Protein AF-A0A0D7A1M8-F1 (afdb_monomer)

Nearest PDB structures (foldseek):
  3kik-assembly3_C  TM=8.570E-01  e=3.040E-03  Saccharomyces cerevisiae
  4wa6-assembly2_F  TM=8.493E-01  e=4.389E-03  Saccharomyces cerevisiae S288C
  4mbe-assembly2_F  TM=8.771E-01  e=1.404E-02  Saccharomyces cerevisiae S288C
  4dhx-assembly2_F  TM=7.828E-01  e=2.927E-02  Homo sapiens

Structure (mmCIF, N/CA/C/O backbone):
data_AF-A0A0D7A1M8-F1
#
_entry.id   AF-A0A0D7A1M8-F1
#
loop_
_atom_site.group_PDB
_atom_site.id
_atom_site.type_symbol
_atom_site.label_atom_id
_atom_site.label_alt_id
_atom_site.label_comp_id
_atom_site.label_asym_id
_atom_site.label_entity_id
_atom_site.label_seq_id
_atom_site.pdbx_PDB_ins_code
_atom_site.Cartn_x
_atom_site.Cartn_y
_atom_site.Cartn_z
_atom_site.occupancy
_atom_site.B_iso_or_equiv
_atom_site.auth_seq_id
_atom_site.auth_comp_id
_atom_site.auth_asym_id
_atom_site.auth_atom_id
_atom_site.pdbx_PDB_model_num
ATOM 1 N N . MET A 1 1 ? -38.764 -12.116 15.809 1.00 38.06 1 MET A N 1
ATOM 2 C CA . MET A 1 1 ? -37.520 -11.320 15.813 1.00 38.06 1 MET A CA 1
ATOM 3 C C . MET A 1 1 ? -37.120 -11.116 14.363 1.00 38.06 1 MET A C 1
ATOM 5 O O . MET A 1 1 ? -36.785 -12.092 13.708 1.00 38.06 1 MET A O 1
ATOM 9 N N . ALA A 1 2 ? -37.302 -9.912 13.819 1.00 43.47 2 ALA A N 1
ATOM 10 C CA . ALA A 1 2 ? -36.966 -9.619 12.428 1.00 43.47 2 ALA A CA 1
ATOM 11 C C . ALA A 1 2 ? -35.475 -9.270 12.344 1.00 43.47 2 ALA A C 1
ATOM 13 O O . ALA A 1 2 ? -35.052 -8.255 12.891 1.00 43.47 2 ALA A O 1
ATOM 14 N N . HIS A 1 3 ? -34.68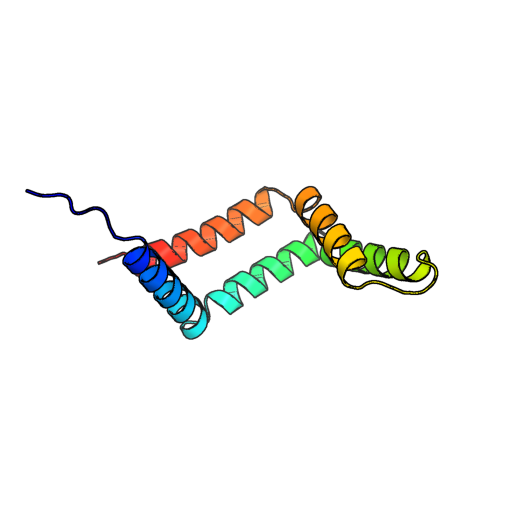5 -10.118 11.685 1.00 52.78 3 HIS A N 1
ATOM 15 C CA . HIS A 1 3 ? -33.364 -9.727 11.205 1.00 52.78 3 HIS A CA 1
ATOM 16 C C . HIS A 1 3 ? -33.582 -8.756 10.045 1.00 52.78 3 HIS A C 1
ATOM 18 O O . HIS A 1 3 ? -33.878 -9.170 8.927 1.00 52.78 3 HIS A O 1
ATOM 24 N N . MET A 1 4 ? -33.521 -7.460 10.336 1.00 53.59 4 MET A N 1
ATOM 25 C CA . MET A 1 4 ? -33.504 -6.431 9.307 1.00 53.59 4 MET A CA 1
ATOM 26 C C . MET A 1 4 ? -32.107 -6.449 8.689 1.00 53.59 4 MET A C 1
ATOM 28 O O . MET A 1 4 ? -31.127 -6.128 9.359 1.00 53.59 4 MET A O 1
ATOM 32 N N . SER A 1 5 ? -31.998 -6.923 7.449 1.00 63.91 5 SER A N 1
ATOM 33 C CA . SER A 1 5 ? -30.758 -6.810 6.686 1.00 63.91 5 SER A CA 1
ATOM 34 C C . SER A 1 5 ? -30.406 -5.325 6.543 1.00 63.91 5 SER A C 1
ATOM 36 O O . SER A 1 5 ? -31.313 -4.534 6.270 1.00 63.91 5 SER A O 1
ATOM 38 N N . PRO A 1 6 ? -29.137 -4.928 6.738 1.00 67.00 6 PRO A N 1
ATOM 39 C CA . PRO A 1 6 ? -28.735 -3.537 6.561 1.00 67.00 6 PRO A CA 1
ATOM 40 C C . PRO A 1 6 ? -29.052 -3.088 5.132 1.00 67.00 6 PRO A C 1
ATOM 42 O O . PRO A 1 6 ? -28.839 -3.844 4.177 1.00 67.00 6 PRO A O 1
ATOM 45 N N . SER A 1 7 ? -29.587 -1.876 4.981 1.00 73.50 7 SER A N 1
ATOM 46 C CA . SER A 1 7 ? -29.805 -1.300 3.656 1.00 73.50 7 SER A CA 1
ATOM 47 C C . SER A 1 7 ? -28.456 -0.948 3.015 1.00 73.50 7 SER A C 1
ATOM 49 O O . SER A 1 7 ? -27.460 -0.749 3.714 1.00 73.50 7 SER A O 1
ATOM 51 N N . SER A 1 8 ? -28.386 -0.855 1.683 1.00 74.75 8 SER A N 1
ATOM 52 C CA . SER A 1 8 ? -27.142 -0.471 0.989 1.00 74.75 8 SER A CA 1
ATOM 53 C C . SER A 1 8 ? -26.600 0.881 1.470 1.00 74.75 8 SER A C 1
ATOM 55 O O . SER A 1 8 ? -25.391 1.057 1.591 1.00 74.75 8 SER A O 1
ATOM 57 N N . THR A 1 9 ? -27.495 1.804 1.826 1.00 79.06 9 THR A N 1
ATOM 58 C CA . THR A 1 9 ? -27.164 3.120 2.383 1.00 79.06 9 THR A CA 1
ATOM 59 C C . THR A 1 9 ? -26.509 3.028 3.764 1.00 79.06 9 THR A C 1
ATOM 61 O O . THR A 1 9 ? -25.581 3.788 4.053 1.00 79.06 9 THR A O 1
ATOM 64 N N . ASP A 1 10 ? -26.928 2.077 4.603 1.00 84.25 10 ASP A N 1
ATOM 65 C CA . ASP A 1 10 ? -26.326 1.869 5.927 1.00 84.25 10 ASP A CA 1
ATOM 66 C C . ASP A 1 10 ? -24.888 1.344 5.800 1.00 84.25 10 ASP A C 1
ATOM 68 O O . ASP A 1 10 ? -23.992 1.778 6.525 1.00 84.25 10 ASP A O 1
ATOM 72 N N . VAL A 1 11 ? -24.643 0.456 4.829 1.00 86.38 11 VAL A N 1
ATOM 73 C CA . VAL A 1 11 ? -23.307 -0.096 4.550 1.00 86.38 11 VAL A CA 1
ATOM 74 C C . VAL A 1 11 ? -22.361 0.976 4.001 1.00 86.38 11 VAL A C 1
ATOM 76 O O . VAL A 1 11 ? -21.214 1.062 4.439 1.00 86.38 11 VAL A O 1
ATOM 79 N N . GLU A 1 12 ? -22.828 1.820 3.078 1.00 89.31 12 GLU A N 1
ATOM 80 C CA . GLU A 1 12 ? -22.037 2.937 2.540 1.00 89.31 12 GLU A CA 1
ATOM 81 C C . GLU A 1 12 ? -21.678 3.963 3.622 1.00 89.31 12 GLU A C 1
ATOM 83 O O . GLU A 1 12 ? -20.536 4.424 3.690 1.00 89.31 12 GLU A O 1
ATOM 88 N N . THR A 1 13 ? -22.626 4.284 4.505 1.00 90.75 13 THR A N 1
ATOM 89 C CA . THR A 1 13 ? -22.392 5.212 5.621 1.00 90.75 13 THR A CA 1
ATOM 90 C C . THR A 1 13 ? -21.345 4.653 6.582 1.00 90.75 13 THR A C 1
ATOM 92 O O . THR A 1 13 ? -20.372 5.339 6.899 1.00 90.75 13 THR A O 1
ATOM 95 N N . LEU A 1 14 ? -21.482 3.380 6.971 1.00 89.19 14 LEU A N 1
ATOM 96 C CA . LEU A 1 14 ? -20.513 2.694 7.825 1.00 89.19 14 LEU A CA 1
ATOM 97 C C . LEU A 1 14 ? -19.116 2.659 7.190 1.00 89.19 14 LEU A C 1
ATOM 99 O O . LEU A 1 14 ? -18.119 2.914 7.864 1.00 89.19 14 LEU A O 1
ATOM 103 N N . TYR A 1 15 ? -19.030 2.386 5.887 1.00 90.31 15 TYR A N 1
ATOM 104 C CA . TYR A 1 15 ? -17.768 2.399 5.150 1.00 90.31 15 TYR A CA 1
ATOM 105 C C . TYR A 1 15 ? -17.076 3.767 5.218 1.00 90.31 15 TYR A C 1
ATOM 107 O O . TYR A 1 15 ? -15.884 3.846 5.522 1.00 90.31 15 TYR A O 1
ATOM 115 N N . VAL A 1 16 ? -17.821 4.853 4.988 1.00 93.81 16 VAL A N 1
ATOM 116 C CA . VAL A 1 16 ? -17.284 6.220 5.062 1.00 93.81 16 VAL A CA 1
ATOM 117 C C . VAL A 1 16 ? -16.821 6.561 6.478 1.00 93.81 16 VAL A C 1
ATOM 119 O O . VAL A 1 16 ? -15.764 7.171 6.643 1.00 93.81 16 VAL A O 1
ATOM 122 N N . GLU A 1 17 ? -17.572 6.170 7.506 1.00 92.94 17 GLU A N 1
ATOM 123 C CA . GLU A 1 17 ? -17.182 6.396 8.901 1.00 92.94 17 GLU A CA 1
ATOM 124 C C . GLU A 1 17 ? -15.906 5.640 9.280 1.00 92.94 17 GLU A C 1
ATOM 126 O O . GLU A 1 17 ? -15.002 6.224 9.879 1.00 92.94 17 GLU A O 1
ATOM 131 N N .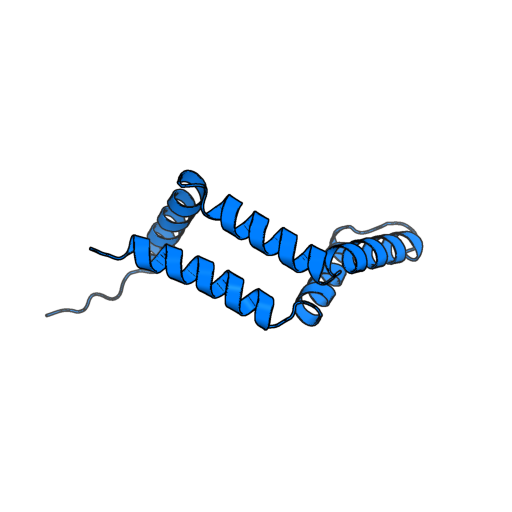 LEU A 1 18 ? -15.795 4.368 8.896 1.00 92.50 18 LEU A N 1
ATOM 132 C CA . LEU A 1 18 ? -14.603 3.558 9.152 1.00 92.50 18 LEU A CA 1
ATOM 133 C C . LEU A 1 18 ? -13.374 4.120 8.435 1.00 92.50 18 LEU A C 1
ATOM 135 O O . LEU A 1 18 ? -12.304 4.206 9.036 1.00 92.50 18 LEU A O 1
ATOM 139 N N . LEU A 1 19 ? -13.527 4.557 7.181 1.00 93.44 19 LEU A N 1
ATOM 140 C CA . LEU A 1 19 ? -12.458 5.232 6.445 1.00 93.44 19 LEU A CA 1
ATOM 141 C C . LEU A 1 19 ? -12.009 6.519 7.137 1.00 93.44 19 LEU A C 1
ATOM 143 O O . LEU A 1 19 ? -10.808 6.752 7.266 1.00 93.44 19 LEU A O 1
ATOM 147 N N . LYS A 1 20 ? -12.953 7.348 7.600 1.00 95.06 20 LYS A N 1
ATOM 148 C CA . LYS A 1 20 ? -12.624 8.569 8.347 1.00 95.06 20 LYS A CA 1
ATOM 149 C C . LYS A 1 20 ? -11.825 8.242 9.600 1.00 95.06 20 LYS A C 1
ATOM 151 O O . LYS A 1 20 ? -10.750 8.802 9.777 1.00 95.06 20 LYS A O 1
ATOM 156 N N . ARG A 1 21 ? -12.277 7.278 10.407 1.00 94.69 21 ARG A N 1
ATOM 157 C CA . ARG A 1 21 ? -11.557 6.848 11.618 1.00 94.69 21 ARG A CA 1
ATOM 158 C C . ARG A 1 21 ? -10.164 6.310 11.296 1.00 94.69 21 ARG A C 1
ATOM 160 O O . ARG A 1 21 ? -9.212 6.635 12.000 1.00 94.69 21 ARG A O 1
ATOM 167 N N . LEU A 1 22 ? -10.014 5.531 10.223 1.00 94.81 22 LEU A N 1
ATOM 168 C CA . LEU A 1 22 ? -8.717 5.007 9.781 1.00 94.81 22 LEU A CA 1
ATOM 169 C C . LEU A 1 22 ? -7.726 6.137 9.452 1.00 94.81 22 LEU A C 1
ATOM 171 O O . LEU A 1 22 ? -6.540 6.034 9.764 1.00 94.81 22 LEU A O 1
ATOM 175 N N . ILE A 1 23 ? -8.213 7.219 8.844 1.00 96.19 23 ILE A N 1
ATOM 176 C CA . ILE A 1 23 ? -7.409 8.403 8.519 1.00 96.19 23 ILE A CA 1
ATOM 177 C C . ILE A 1 23 ? -7.121 9.226 9.782 1.00 96.19 23 ILE A C 1
ATOM 179 O O . ILE A 1 23 ? -5.967 9.534 10.060 1.00 96.19 23 ILE A O 1
ATOM 183 N N . GLU A 1 24 ? -8.146 9.553 10.569 1.00 95.75 24 GLU A N 1
ATOM 184 C CA . GLU A 1 24 ? -8.048 10.430 11.747 1.00 95.75 24 GLU A CA 1
ATOM 185 C C . GLU A 1 24 ? -7.166 9.847 12.858 1.00 95.75 24 GLU A C 1
ATOM 187 O O . GLU A 1 24 ? -6.472 10.585 13.555 1.00 95.75 24 GLU A O 1
ATOM 192 N N . THR A 1 25 ? -7.144 8.522 13.006 1.00 95.31 25 THR A N 1
ATOM 193 C CA . THR A 1 25 ? -6.270 7.826 13.967 1.00 95.31 25 THR A CA 1
ATOM 194 C C . THR A 1 25 ? -4.819 7.702 13.488 1.00 95.31 25 THR A C 1
ATOM 196 O O . THR A 1 25 ? -3.949 7.285 14.255 1.00 95.31 25 THR A O 1
ATOM 199 N N . GLY A 1 26 ? -4.535 8.048 12.227 1.00 95.50 26 GLY A N 1
ATOM 200 C CA . GLY A 1 26 ? -3.228 7.868 11.594 1.00 95.50 26 GLY A CA 1
ATOM 201 C C . GLY A 1 26 ? -2.898 6.412 11.243 1.00 95.50 26 GLY A C 1
ATOM 202 O O . GLY A 1 26 ? -1.790 6.122 10.786 1.00 95.50 26 GLY A O 1
ATOM 203 N N . GLU A 1 27 ? -3.834 5.478 11.430 1.00 96.19 27 GLU A N 1
ATOM 204 C CA . GLU A 1 27 ? -3.646 4.069 11.069 1.00 96.19 27 GLU A CA 1
ATOM 205 C C . GLU A 1 27 ? -3.492 3.891 9.555 1.00 96.19 27 GLU A C 1
ATOM 207 O O . GLU A 1 27 ? -2.671 3.086 9.112 1.00 96.19 27 GLU A O 1
ATOM 212 N N . TRP A 1 28 ? -4.175 4.712 8.750 1.00 96.31 28 TRP A N 1
ATOM 213 C CA . TRP A 1 28 ? -3.955 4.768 7.304 1.00 96.31 28 TRP A CA 1
ATOM 214 C C . TRP A 1 28 ? -2.491 5.049 6.958 1.00 96.31 28 TRP A C 1
ATOM 216 O O . TRP A 1 28 ? -1.892 4.326 6.159 1.00 96.31 28 TRP A O 1
ATOM 226 N N . ASP A 1 29 ? -1.890 6.062 7.584 1.00 97.19 29 ASP A N 1
ATOM 227 C CA . ASP A 1 29 ? -0.503 6.438 7.312 1.00 97.19 29 ASP A CA 1
ATOM 228 C C . ASP A 1 29 ? 0.469 5.336 7.739 1.00 97.19 29 ASP A C 1
ATOM 230 O O . ASP A 1 29 ? 1.428 5.046 7.021 1.00 97.19 29 ASP A O 1
ATOM 234 N N . ARG A 1 30 ? 0.195 4.652 8.858 1.00 97.25 30 ARG A N 1
ATOM 235 C CA . ARG A 1 30 ? 0.988 3.501 9.325 1.00 97.25 30 ARG A CA 1
ATOM 236 C C . ARG A 1 30 ? 0.915 2.324 8.356 1.00 97.25 30 ARG A C 1
ATOM 238 O O . ARG A 1 30 ? 1.952 1.755 8.008 1.00 97.25 30 ARG A O 1
ATOM 245 N N . ILE A 1 31 ? -0.287 1.968 7.898 1.00 96.88 31 ILE A N 1
ATOM 246 C CA . ILE A 1 31 ? -0.501 0.888 6.925 1.00 96.88 31 ILE A CA 1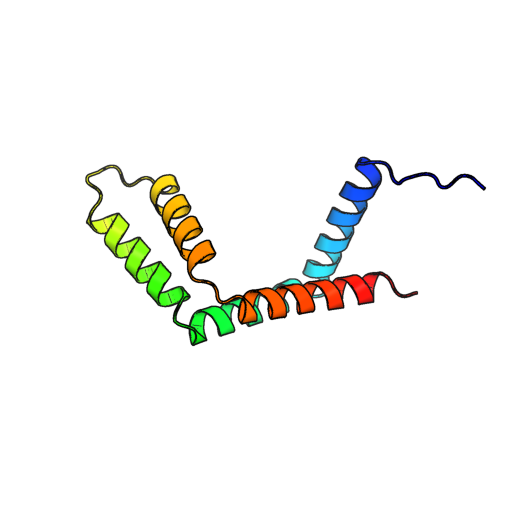
ATOM 247 C C . ILE A 1 31 ? 0.177 1.239 5.598 1.00 96.88 31 ILE A C 1
ATOM 249 O O . ILE A 1 31 ? 0.922 0.425 5.048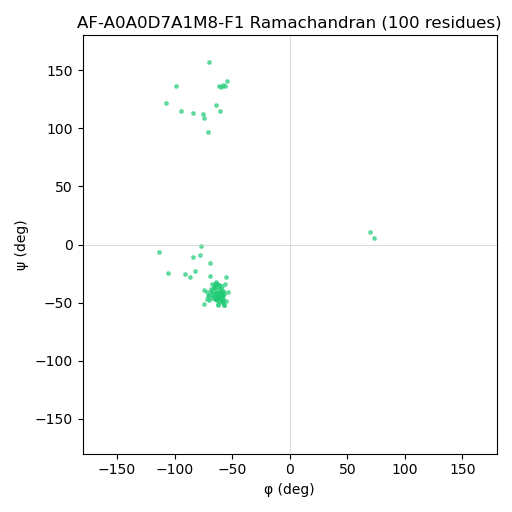 1.00 96.88 31 ILE A O 1
ATOM 253 N N . ARG A 1 32 ? -0.007 2.471 5.113 1.00 96.56 32 ARG A N 1
ATOM 254 C CA . ARG A 1 32 ? 0.612 2.965 3.880 1.00 96.56 32 ARG A CA 1
ATOM 255 C C . ARG A 1 32 ? 2.137 2.977 3.971 1.00 96.56 32 ARG A C 1
ATOM 257 O O . ARG A 1 32 ? 2.799 2.564 3.017 1.00 96.56 32 ARG A O 1
ATOM 264 N N . ALA A 1 33 ? 2.705 3.412 5.094 1.00 97.69 33 ALA A N 1
ATOM 265 C CA . ALA A 1 33 ? 4.147 3.390 5.319 1.00 97.69 33 ALA A CA 1
ATOM 266 C C . ALA A 1 33 ? 4.685 1.954 5.310 1.00 97.69 33 ALA A C 1
ATOM 268 O O . ALA A 1 33 ? 5.658 1.671 4.613 1.00 97.69 33 ALA A O 1
ATOM 269 N N . ARG A 1 34 ? 4.013 1.025 6.004 1.00 97.44 34 ARG A N 1
ATOM 270 C CA . ARG A 1 34 ? 4.385 -0.397 6.012 1.00 97.44 34 ARG A CA 1
ATOM 271 C C . ARG A 1 34 ? 4.334 -1.014 4.615 1.00 97.44 34 ARG A C 1
ATOM 273 O O . ARG A 1 34 ? 5.279 -1.697 4.230 1.00 97.44 34 ARG A O 1
ATOM 280 N N . LEU A 1 35 ? 3.270 -0.756 3.853 1.00 96.94 35 LEU A N 1
ATOM 281 C CA . LEU A 1 35 ? 3.162 -1.203 2.463 1.00 96.94 35 LEU A CA 1
ATOM 282 C C . LEU A 1 35 ? 4.314 -0.636 1.625 1.00 96.94 35 LEU A C 1
ATOM 284 O O . LEU A 1 35 ? 4.981 -1.384 0.920 1.00 96.94 35 LEU A O 1
ATOM 288 N N . THR A 1 36 ? 4.588 0.665 1.745 1.00 96.38 36 THR A N 1
ATOM 289 C CA . THR A 1 36 ? 5.664 1.335 0.997 1.00 96.38 36 THR A CA 1
ATOM 290 C C . THR A 1 36 ? 7.025 0.711 1.293 1.00 96.38 36 THR A C 1
ATOM 292 O O . THR A 1 36 ? 7.757 0.398 0.358 1.00 96.38 36 THR A O 1
ATOM 295 N N . ILE A 1 37 ? 7.346 0.478 2.570 1.00 97.69 37 ILE A N 1
ATOM 296 C CA . ILE A 1 37 ? 8.596 -0.170 2.991 1.00 97.69 37 ILE A CA 1
ATOM 297 C C . ILE A 1 37 ? 8.719 -1.550 2.347 1.00 97.69 37 ILE A C 1
ATOM 299 O O . ILE A 1 37 ? 9.721 -1.830 1.701 1.00 97.69 37 ILE A O 1
ATOM 303 N N . LYS A 1 38 ? 7.675 -2.379 2.429 1.00 96.62 38 LYS A N 1
ATOM 304 C CA . LYS A 1 38 ? 7.704 -3.743 1.883 1.00 96.62 38 LYS A CA 1
ATOM 305 C C . LYS A 1 38 ? 7.827 -3.784 0.369 1.00 96.62 38 LYS A C 1
ATOM 307 O O . LYS A 1 38 ? 8.593 -4.581 -0.162 1.00 96.62 38 LYS A O 1
ATOM 312 N N . LEU A 1 39 ? 7.087 -2.929 -0.336 1.00 95.94 39 LEU A N 1
ATOM 313 C CA . LEU A 1 39 ? 7.200 -2.827 -1.791 1.00 95.94 39 LEU A CA 1
ATOM 314 C C . LEU A 1 39 ? 8.590 -2.333 -2.208 1.00 95.94 39 LEU A C 1
ATOM 316 O O . LEU A 1 39 ? 9.097 -2.749 -3.248 1.00 95.94 39 LEU A O 1
ATOM 320 N N . ASN A 1 40 ? 9.210 -1.466 -1.406 1.00 96.31 40 ASN A N 1
ATOM 321 C CA . ASN A 1 40 ? 10.573 -1.005 -1.635 1.00 96.31 40 ASN A CA 1
ATOM 322 C C . ASN A 1 40 ? 11.601 -2.120 -1.387 1.00 96.31 40 ASN A C 1
ATOM 324 O O . ASN A 1 40 ? 12.447 -2.367 -2.236 1.00 96.31 40 ASN A O 1
ATOM 328 N N . GLU A 1 41 ? 11.496 -2.834 -0.264 1.00 96.12 41 GLU A N 1
ATOM 329 C CA . GLU A 1 41 ? 12.367 -3.966 0.094 1.00 96.12 41 GLU A CA 1
ATOM 330 C C . GLU A 1 41 ? 12.272 -5.121 -0.911 1.00 96.12 41 GLU A C 1
ATOM 332 O O . GLU A 1 41 ? 13.272 -5.766 -1.215 1.00 96.12 41 GLU A O 1
ATOM 337 N N . ALA A 1 42 ? 11.086 -5.353 -1.477 1.00 95.12 42 ALA A N 1
ATOM 338 C CA . ALA A 1 42 ? 10.875 -6.320 -2.552 1.00 95.12 42 ALA A CA 1
ATOM 339 C C . ALA A 1 42 ? 11.344 -5.817 -3.936 1.00 95.12 42 ALA A C 1
ATOM 341 O O . ALA A 1 42 ? 11.210 -6.533 -4.928 1.00 95.12 42 ALA A O 1
ATOM 342 N N . GLY A 1 43 ? 11.850 -4.582 -4.034 1.00 95.81 43 GLY A N 1
ATOM 343 C CA . GLY A 1 43 ? 12.301 -3.965 -5.284 1.00 95.81 43 GLY A CA 1
ATOM 344 C C . GLY A 1 43 ? 11.178 -3.615 -6.268 1.00 95.81 43 GLY A C 1
ATOM 345 O O . GLY A 1 43 ? 11.451 -3.277 -7.418 1.00 95.81 43 GLY A O 1
ATOM 346 N N . ILE A 1 44 ? 9.912 -3.686 -5.851 1.00 94.81 44 ILE A N 1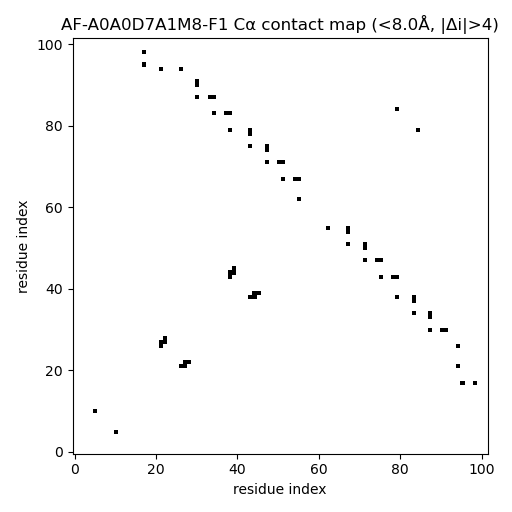
ATOM 347 C CA . ILE A 1 44 ? 8.746 -3.492 -6.727 1.00 94.81 44 ILE A CA 1
ATOM 348 C C . ILE A 1 44 ? 8.616 -2.024 -7.125 1.00 94.81 44 ILE A C 1
ATOM 350 O O . ILE A 1 44 ? 8.350 -1.725 -8.288 1.00 94.81 44 ILE A O 1
ATOM 354 N N . LEU A 1 45 ? 8.845 -1.095 -6.189 1.00 94.19 45 LEU A N 1
ATOM 355 C CA . LEU A 1 45 ? 8.762 0.338 -6.490 1.00 94.19 45 LEU A CA 1
ATOM 356 C C . LEU A 1 45 ? 9.767 0.757 -7.565 1.00 94.19 45 LEU A C 1
ATOM 358 O O . LEU A 1 45 ? 9.435 1.568 -8.428 1.00 94.19 45 LEU A O 1
ATOM 362 N N . ASP A 1 46 ? 10.974 0.197 -7.542 1.00 94.56 46 ASP A N 1
ATOM 363 C CA . ASP A 1 46 ? 11.996 0.516 -8.535 1.00 94.56 46 ASP A CA 1
ATOM 364 C C . ASP A 1 46 ? 11.701 -0.142 -9.884 1.00 94.56 46 ASP A C 1
ATOM 366 O O . ASP A 1 46 ? 11.807 0.522 -10.914 1.00 94.56 46 ASP A O 1
ATOM 370 N N . GLN A 1 47 ? 11.202 -1.383 -9.897 1.00 94.38 47 GLN A N 1
ATOM 371 C CA . GLN A 1 47 ? 10.719 -2.024 -11.125 1.00 94.38 47 GLN A CA 1
ATOM 372 C C . GLN A 1 47 ? 9.576 -1.232 -11.777 1.00 94.38 47 GLN A C 1
ATOM 374 O O . GLN A 1 47 ? 9.583 -1.025 -12.991 1.00 94.38 47 GLN A O 1
ATOM 379 N N . MET A 1 48 ? 8.624 -0.725 -10.984 1.00 92.50 48 MET A N 1
ATOM 380 C CA . MET A 1 48 ? 7.538 0.124 -11.485 1.00 92.50 48 MET A CA 1
ATOM 381 C C . MET A 1 48 ? 8.061 1.439 -12.078 1.00 92.50 48 MET A C 1
ATOM 383 O O . MET A 1 48 ? 7.586 1.860 -13.132 1.00 92.50 48 MET A O 1
ATOM 387 N N . LYS A 1 49 ? 9.054 2.082 -11.445 1.00 91.69 49 LYS A N 1
ATOM 388 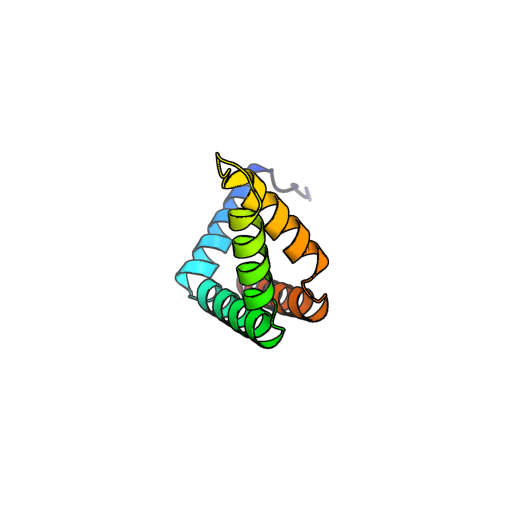C CA . LYS A 1 49 ? 9.689 3.296 -11.989 1.00 91.69 49 LYS A CA 1
ATOM 389 C C . LYS A 1 49 ? 10.418 3.012 -13.301 1.00 91.69 49 LYS A C 1
ATOM 391 O O . LYS A 1 49 ? 10.223 3.758 -14.258 1.00 91.69 49 LYS A O 1
ATOM 396 N N . CYS A 1 50 ? 11.215 1.941 -13.360 1.00 91.19 50 CYS A N 1
ATOM 397 C CA . CYS A 1 50 ? 11.907 1.519 -14.579 1.00 91.19 50 CYS A CA 1
ATOM 398 C C . CYS A 1 50 ? 10.910 1.275 -15.712 1.00 91.19 50 CYS A C 1
ATOM 400 O O . CYS A 1 50 ? 11.017 1.901 -16.763 1.00 91.19 50 CYS A O 1
ATOM 402 N N . ARG A 1 51 ? 9.874 0.467 -15.461 1.00 89.88 51 ARG A N 1
ATOM 403 C CA . ARG A 1 51 ? 8.837 0.154 -16.449 1.00 89.88 51 ARG A CA 1
ATOM 404 C C . ARG A 1 51 ? 8.087 1.398 -16.928 1.00 89.88 51 ARG A C 1
ATOM 406 O O . ARG A 1 51 ? 7.832 1.547 -18.120 1.00 89.88 51 ARG A O 1
ATOM 413 N N . GLY A 1 52 ? 7.754 2.311 -16.016 1.00 86.69 52 GLY A N 1
ATOM 414 C CA . GLY A 1 52 ? 7.111 3.579 -16.361 1.00 86.69 52 GLY A CA 1
ATOM 415 C C . GLY A 1 52 ? 7.997 4.458 -17.253 1.00 86.69 52 GLY A C 1
ATOM 416 O O . GLY A 1 52 ? 7.513 5.014 -18.238 1.00 86.69 52 GLY A O 1
ATOM 417 N N . GLY A 1 53 ? 9.295 4.538 -16.943 1.00 85.19 53 GLY A N 1
ATOM 418 C CA . GLY A 1 53 ? 10.291 5.265 -17.735 1.00 85.19 53 GLY A CA 1
ATOM 419 C C . GLY A 1 53 ? 10.519 4.662 -19.122 1.00 85.19 53 GLY A C 1
ATOM 420 O O . GLY A 1 53 ? 10.512 5.389 -20.115 1.00 85.19 53 GLY A O 1
ATOM 421 N N . GLU A 1 54 ? 10.649 3.338 -19.212 1.00 85.44 54 GLU A N 1
ATOM 422 C CA . GLU A 1 54 ? 10.741 2.613 -20.483 1.00 85.44 54 GLU A CA 1
ATOM 423 C C . GLU A 1 54 ? 9.506 2.867 -21.346 1.00 85.44 54 GLU A C 1
ATOM 425 O O . GLU A 1 54 ? 9.627 3.245 -22.510 1.00 85.44 54 GLU A O 1
ATOM 430 N N . LYS A 1 55 ? 8.306 2.756 -20.766 1.00 79.44 55 LYS A N 1
ATOM 431 C CA . LYS A 1 55 ? 7.062 2.970 -21.508 1.00 79.44 55 LYS A CA 1
ATOM 432 C C . LYS A 1 55 ? 6.913 4.412 -21.989 1.00 79.44 55 LYS A C 1
ATOM 434 O O . LYS A 1 55 ? 6.465 4.636 -23.109 1.00 79.44 55 LYS A O 1
ATOM 439 N N . ALA A 1 56 ? 7.348 5.382 -21.187 1.00 78.75 56 ALA A N 1
ATOM 440 C CA . ALA A 1 56 ? 7.373 6.783 -21.592 1.00 78.75 56 ALA A CA 1
ATOM 441 C C . ALA A 1 56 ? 8.410 7.087 -22.686 1.00 78.75 56 ALA A C 1
ATOM 443 O O . ALA A 1 56 ? 8.207 8.016 -23.462 1.00 78.75 56 ALA A O 1
ATOM 444 N N . SER A 1 57 ? 9.492 6.307 -22.756 1.00 75.94 57 SER A N 1
ATOM 445 C CA . SER A 1 57 ? 10.569 6.479 -23.741 1.00 75.94 57 SER A CA 1
ATOM 446 C C . SER A 1 57 ? 10.295 5.767 -25.069 1.00 75.94 57 SER A C 1
ATOM 448 O O . SER A 1 57 ? 10.809 6.186 -26.100 1.00 75.94 57 SER A O 1
ATOM 450 N N . VAL A 1 58 ? 9.512 4.683 -25.045 1.00 70.88 58 VAL A N 1
ATOM 451 C CA . VAL A 1 58 ? 9.186 3.856 -26.221 1.00 70.88 58 VAL A CA 1
ATOM 452 C C . VAL A 1 58 ? 7.906 4.319 -26.927 1.00 70.88 58 VAL A C 1
ATOM 454 O O . VAL A 1 58 ? 7.745 4.073 -28.119 1.00 70.88 58 VAL A O 1
ATOM 457 N N . CYS A 1 59 ? 6.977 4.976 -26.226 1.00 57.88 59 CYS A N 1
ATOM 458 C CA . CYS A 1 59 ? 5.763 5.491 -26.855 1.00 57.88 59 CYS A CA 1
ATOM 459 C C . CYS A 1 59 ? 6.050 6.753 -27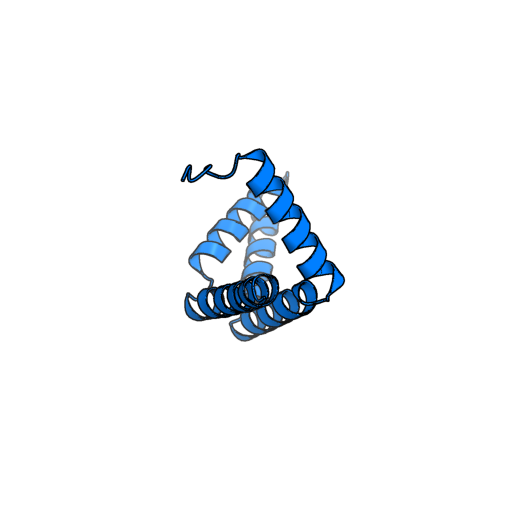.680 1.00 57.88 59 CYS A C 1
ATOM 461 O O . CYS A 1 59 ? 6.305 7.821 -27.124 1.00 57.88 59 CYS A O 1
ATOM 463 N N . ASP A 1 60 ? 5.909 6.636 -29.003 1.00 59.88 60 ASP A N 1
ATOM 464 C CA . ASP A 1 60 ? 5.755 7.787 -29.889 1.00 59.88 60 ASP A CA 1
ATOM 465 C C . ASP A 1 60 ? 4.586 8.671 -29.419 1.00 59.88 60 ASP A C 1
ATOM 467 O O . ASP A 1 60 ? 3.548 8.200 -28.943 1.00 59.88 60 ASP A O 1
ATOM 471 N N . ILE A 1 61 ? 4.791 9.982 -29.518 1.00 69.81 61 ILE A N 1
ATOM 472 C CA . ILE A 1 61 ? 3.902 11.031 -29.007 1.00 69.81 61 ILE A CA 1
ATOM 473 C C . ILE A 1 61 ? 2.478 10.862 -29.585 1.00 69.81 61 ILE A C 1
ATOM 475 O O . ILE A 1 61 ? 2.342 10.685 -30.797 1.00 69.81 61 ILE A O 1
ATOM 479 N N . PRO A 1 62 ? 1.407 11.004 -28.772 1.00 69.88 62 PRO A N 1
ATOM 480 C CA . PRO A 1 62 ? 1.405 11.531 -27.408 1.00 69.88 62 PRO A CA 1
ATOM 481 C C . PRO A 1 62 ? 1.400 10.465 -26.304 1.00 69.88 62 PRO A C 1
ATOM 483 O O . PRO A 1 62 ? 0.608 9.522 -26.298 1.00 69.88 62 PRO A O 1
ATOM 486 N N . LEU A 1 63 ? 2.230 10.708 -25.288 1.00 74.88 63 LEU A N 1
ATOM 487 C CA . LEU A 1 63 ? 2.241 9.955 -24.040 1.00 74.88 63 LEU A CA 1
ATOM 488 C C . LEU A 1 63 ? 0.880 10.069 -23.334 1.00 74.88 63 LEU A C 1
ATOM 490 O O . LEU A 1 63 ? 0.485 11.140 -22.875 1.00 74.88 63 LEU A O 1
ATOM 494 N N . SER A 1 64 ? 0.172 8.948 -23.216 1.00 84.88 64 SER A N 1
ATOM 495 C CA . SER A 1 64 ? -1.077 8.860 -22.457 1.00 84.88 64 SER A CA 1
ATOM 496 C C . SER A 1 64 ? -0.790 8.383 -21.038 1.00 84.88 64 SER A C 1
ATOM 498 O O . SER A 1 64 ? -0.403 7.231 -20.834 1.00 84.88 64 SER A O 1
ATOM 500 N N . PHE A 1 65 ? -1.044 9.244 -20.045 1.00 87.38 65 PHE A N 1
ATOM 501 C CA . PHE A 1 65 ? -0.957 8.859 -18.632 1.00 87.38 65 PHE A CA 1
ATOM 502 C C . PHE A 1 65 ? -1.814 7.626 -18.332 1.00 87.38 65 PHE A C 1
ATOM 504 O O . PHE A 1 65 ? -1.355 6.726 -17.639 1.00 87.38 65 PHE A O 1
ATOM 511 N N . ARG A 1 66 ? -3.027 7.548 -18.898 1.00 89.38 66 ARG A N 1
ATOM 512 C CA . ARG A 1 66 ? -3.923 6.398 -18.711 1.00 89.38 66 ARG A CA 1
ATOM 513 C C . ARG A 1 66 ? -3.269 5.096 -19.181 1.00 89.38 66 ARG A C 1
ATOM 515 O O . ARG A 1 66 ? -3.279 4.126 -18.439 1.00 89.38 66 ARG A O 1
ATOM 522 N N . ASN A 1 67 ? -2.622 5.095 -20.347 1.00 86.62 67 ASN A N 1
ATOM 523 C CA . ASN A 1 67 ? -1.987 3.886 -20.889 1.00 86.62 67 ASN A CA 1
ATOM 524 C C . ASN A 1 67 ? -0.775 3.437 -20.057 1.00 86.62 67 ASN A C 1
ATOM 526 O O . ASN A 1 67 ? -0.497 2.240 -19.960 1.00 86.62 67 ASN A O 1
ATOM 530 N N . VAL A 1 68 ? -0.034 4.392 -19.483 1.00 88.81 68 VAL A N 1
ATOM 531 C CA . VAL A 1 68 ? 1.067 4.099 -18.555 1.00 88.81 68 VAL A CA 1
ATOM 532 C C . VAL A 1 68 ? 0.512 3.582 -17.227 1.00 88.81 68 VAL A C 1
ATOM 534 O O . VAL A 1 68 ? 0.997 2.579 -16.716 1.00 88.81 68 VAL A O 1
ATOM 537 N N . TYR A 1 69 ? -0.535 4.214 -16.694 1.00 91.25 69 TYR A N 1
ATOM 538 C CA . TYR A 1 69 ? -1.183 3.809 -15.449 1.00 91.25 69 TYR A CA 1
ATOM 539 C C . TYR A 1 69 ? -1.776 2.400 -15.533 1.00 91.25 69 TYR A C 1
ATOM 541 O O . TYR A 1 69 ? -1.495 1.585 -14.661 1.00 91.25 69 TYR A O 1
ATOM 549 N N . ASP A 1 70 ? -2.542 2.088 -16.580 1.00 91.62 70 ASP A N 1
ATOM 550 C CA . ASP A 1 70 ? -3.193 0.780 -16.738 1.00 91.62 70 ASP A CA 1
ATOM 551 C C . ASP A 1 70 ? -2.162 -0.358 -16.855 1.00 91.62 70 ASP A C 1
ATOM 553 O O . ASP A 1 70 ? -2.358 -1.457 -16.331 1.00 91.62 70 ASP A O 1
ATOM 557 N N . ASP A 1 71 ? -1.017 -0.081 -17.479 1.00 90.31 71 ASP A N 1
ATOM 558 C CA . ASP A 1 71 ? 0.098 -1.023 -17.571 1.00 90.31 71 ASP A CA 1
ATOM 559 C C . ASP A 1 71 ? 0.826 -1.217 -16.246 1.00 90.31 71 ASP A C 1
ATOM 561 O O . ASP A 1 71 ? 1.061 -2.354 -15.841 1.00 90.31 71 ASP A O 1
ATOM 565 N N . LEU A 1 72 ? 1.143 -0.123 -15.550 1.00 92.19 72 LEU A N 1
ATOM 566 C CA . LEU A 1 72 ? 1.756 -0.189 -14.227 1.00 92.19 72 LEU A CA 1
ATOM 567 C C . LEU A 1 72 ? 0.832 -0.865 -13.214 1.00 92.19 72 LEU A C 1
ATOM 569 O O . LEU A 1 72 ? 1.313 -1.614 -12.368 1.00 92.19 72 LEU A O 1
ATOM 573 N N . ARG A 1 73 ? -0.482 -0.645 -13.318 1.00 92.00 73 ARG A N 1
ATOM 574 C CA . ARG A 1 73 ? -1.494 -1.332 -12.514 1.00 92.00 73 ARG A CA 1
ATOM 575 C C . ARG A 1 73 ? -1.477 -2.833 -12.781 1.00 92.00 73 ARG A C 1
ATOM 577 O O . ARG A 1 73 ? -1.331 -3.600 -11.836 1.00 92.00 73 ARG A O 1
ATOM 584 N N . SER A 1 74 ? -1.556 -3.237 -14.049 1.00 92.88 74 SER A N 1
ATOM 585 C CA . SER A 1 74 ? -1.528 -4.654 -14.440 1.00 92.88 74 SER A CA 1
ATOM 586 C C . SER A 1 74 ? -0.234 -5.338 -13.984 1.00 92.88 74 SER A C 1
ATOM 588 O O . SER A 1 74 ? -0.250 -6.459 -13.483 1.00 92.88 74 SER A O 1
ATOM 590 N N . PHE A 1 75 ? 0.900 -4.644 -14.112 1.00 92.94 75 PHE A N 1
ATOM 591 C CA . PHE A 1 75 ? 2.189 -5.118 -13.615 1.00 92.94 75 PHE A CA 1
ATOM 592 C C . PHE A 1 75 ? 2.198 -5.265 -12.089 1.00 92.94 75 PHE A C 1
ATOM 594 O O . PHE A 1 75 ? 2.639 -6.295 -11.586 1.00 92.94 75 PHE A O 1
ATOM 601 N N . ALA A 1 76 ? 1.703 -4.269 -11.349 1.00 90.75 76 ALA A N 1
ATOM 602 C CA . ALA A 1 76 ? 1.647 -4.319 -9.892 1.00 90.75 76 ALA A CA 1
ATOM 603 C C . ALA A 1 76 ? 0.774 -5.484 -9.402 1.00 90.75 76 ALA A C 1
ATOM 605 O O . ALA A 1 76 ? 1.219 -6.249 -8.552 1.00 90.75 76 ALA A O 1
ATOM 606 N N . GLU A 1 77 ? -0.412 -5.673 -9.987 1.00 90.62 77 GLU A N 1
ATOM 607 C CA . GLU A 1 77 ? -1.317 -6.786 -9.664 1.00 90.62 77 GLU A CA 1
ATOM 608 C C . GLU A 1 77 ? -0.656 -8.160 -9.893 1.00 90.62 77 GLU A C 1
ATOM 610 O O . GLU A 1 77 ? -0.865 -9.079 -9.107 1.00 90.62 77 GLU A O 1
ATOM 615 N N . ALA A 1 78 ? 0.196 -8.296 -10.915 1.00 92.62 78 ALA A N 1
ATOM 616 C CA . ALA A 1 78 ? 0.919 -9.539 -11.199 1.00 92.62 78 ALA A CA 1
ATOM 617 C C . ALA A 1 78 ? 2.199 -9.738 -10.362 1.00 92.62 78 ALA A C 1
ATOM 619 O O . ALA A 1 78 ? 2.674 -10.866 -10.229 1.00 92.62 78 ALA A O 1
ATOM 620 N N . THR A 1 79 ? 2.786 -8.658 -9.838 1.00 93.56 79 THR A N 1
ATOM 621 C CA . THR A 1 79 ? 4.137 -8.682 -9.247 1.00 93.56 79 THR A CA 1
ATOM 622 C C . THR A 1 79 ? 4.120 -8.618 -7.725 1.00 93.56 79 THR A C 1
ATOM 624 O O . THR A 1 79 ? 5.070 -9.080 -7.095 1.00 93.56 79 THR A O 1
ATOM 627 N N . ILE A 1 80 ? 3.067 -8.066 -7.111 1.00 93.69 80 ILE A N 1
ATOM 628 C CA . ILE A 1 80 ? 2.959 -7.984 -5.650 1.00 93.69 80 ILE A CA 1
ATOM 629 C C . ILE A 1 80 ? 2.887 -9.403 -5.054 1.00 93.69 80 ILE A C 1
ATOM 631 O O . ILE A 1 80 ? 1.954 -10.151 -5.342 1.00 93.69 80 ILE A O 1
ATOM 635 N N . PRO A 1 81 ? 3.838 -9.796 -4.185 1.00 95.06 81 PRO A N 1
ATOM 636 C CA . PRO A 1 81 ? 3.793 -11.074 -3.498 1.00 95.06 81 PRO A CA 1
ATOM 637 C C . PRO A 1 81 ? 2.560 -11.191 -2.603 1.00 95.06 81 PRO A C 1
ATOM 639 O O . PRO A 1 81 ? 2.283 -10.306 -1.788 1.00 95.06 81 PRO A O 1
ATOM 642 N N . LEU A 1 82 ? 1.903 -12.352 -2.652 1.00 94.19 82 LEU A N 1
ATOM 643 C CA . LEU A 1 82 ? 0.750 -12.670 -1.799 1.00 94.19 82 LEU A CA 1
ATOM 644 C C . LEU A 1 82 ? 1.048 -12.514 -0.301 1.00 94.19 82 LEU A C 1
ATOM 646 O O . LEU A 1 82 ? 0.144 -12.252 0.486 1.00 94.19 82 LEU A O 1
ATOM 650 N N . SER A 1 83 ? 2.303 -12.688 0.118 1.00 95.12 83 SER A N 1
ATOM 651 C CA . SER A 1 83 ? 2.715 -12.467 1.507 1.00 95.12 83 SER A CA 1
ATOM 652 C C . SER A 1 83 ? 2.559 -11.006 1.935 1.00 95.12 83 SER A C 1
ATOM 654 O O . SER A 1 83 ? 2.050 -10.753 3.025 1.00 95.12 83 SER A O 1
ATOM 656 N N . ILE A 1 84 ? 2.939 -10.054 1.075 1.00 95.75 84 ILE A N 1
ATOM 657 C CA . ILE A 1 84 ? 2.796 -8.616 1.337 1.00 95.75 84 ILE A CA 1
ATOM 658 C C . ILE A 1 84 ? 1.312 -8.243 1.354 1.00 95.75 84 ILE A C 1
ATOM 660 O O . ILE A 1 84 ? 0.867 -7.571 2.281 1.00 95.75 84 ILE A O 1
ATOM 664 N N . GLU A 1 85 ? 0.539 -8.719 0.375 1.00 94.94 85 GLU A N 1
ATOM 665 C CA . GLU A 1 85 ? -0.906 -8.473 0.309 1.00 94.94 85 GLU A CA 1
ATOM 666 C C . GLU A 1 85 ? -1.618 -8.965 1.576 1.00 94.94 85 GLU A C 1
ATOM 668 O O . GLU A 1 85 ? -2.302 -8.189 2.244 1.00 94.94 85 GLU A O 1
ATOM 673 N N . ARG A 1 86 ? -1.393 -10.227 1.964 1.00 96.56 86 ARG A N 1
ATOM 674 C CA . ARG A 1 86 ? -1.998 -10.828 3.162 1.00 96.56 86 ARG A CA 1
ATOM 675 C C . ARG A 1 86 ? -1.665 -10.056 4.430 1.00 96.56 86 ARG A C 1
ATOM 677 O O . ARG A 1 86 ? -2.534 -9.879 5.273 1.00 96.56 86 ARG A O 1
ATOM 684 N N . GLU A 1 87 ? -0.430 -9.593 4.577 1.00 96.25 87 GLU A N 1
ATOM 685 C CA . GLU A 1 87 ? -0.014 -8.854 5.768 1.00 96.25 87 GLU A CA 1
ATOM 686 C C . GLU A 1 87 ? -0.679 -7.473 5.868 1.00 96.25 87 GLU A C 1
ATOM 688 O O . GLU A 1 87 ? -1.084 -7.040 6.953 1.00 96.25 87 GLU A O 1
ATOM 693 N N . ILE A 1 88 ? -0.815 -6.775 4.740 1.00 96.94 88 ILE A N 1
ATOM 694 C CA . ILE A 1 88 ? -1.484 -5.473 4.696 1.00 96.94 88 ILE A CA 1
ATOM 695 C C . ILE A 1 88 ? -2.987 -5.635 4.916 1.00 96.94 88 ILE A C 1
ATOM 697 O O . ILE A 1 88 ? -3.553 -4.913 5.737 1.00 96.94 88 ILE A O 1
ATOM 701 N N . VAL A 1 89 ? -3.614 -6.633 4.288 1.00 96.56 89 VAL A N 1
ATOM 702 C CA . VAL A 1 89 ? -5.023 -6.980 4.527 1.00 96.56 89 VAL A CA 1
ATOM 703 C C . VAL A 1 89 ? -5.255 -7.347 5.992 1.00 96.56 89 VAL A C 1
ATOM 705 O O . VAL A 1 89 ? -6.183 -6.819 6.596 1.00 96.56 89 VAL A O 1
ATOM 708 N N . ALA A 1 90 ? -4.387 -8.156 6.602 1.00 96.88 90 ALA A N 1
ATOM 709 C CA . ALA A 1 90 ? -4.480 -8.492 8.023 1.00 96.88 90 ALA A CA 1
ATOM 710 C C . ALA A 1 90 ? -4.347 -7.252 8.926 1.00 96.88 90 ALA A C 1
ATOM 712 O O . ALA A 1 90 ? -5.006 -7.160 9.957 1.00 96.88 90 ALA A O 1
ATOM 713 N N . SER A 1 91 ? -3.525 -6.270 8.538 1.00 95.88 91 SER A N 1
ATOM 714 C CA . SER A 1 91 ? -3.398 -5.006 9.280 1.00 95.88 91 SER A CA 1
ATOM 715 C C . SER A 1 91 ? -4.683 -4.173 9.202 1.00 95.88 91 SER A C 1
ATOM 717 O O . SER A 1 91 ? -5.112 -3.619 10.212 1.00 95.88 91 SER A O 1
ATOM 719 N N . ILE A 1 92 ? -5.323 -4.130 8.028 1.00 95.12 92 ILE A N 1
ATOM 720 C CA . ILE A 1 92 ? -6.629 -3.483 7.841 1.00 95.12 92 ILE A CA 1
ATOM 721 C C . ILE A 1 92 ? -7.703 -4.218 8.651 1.00 95.12 92 IL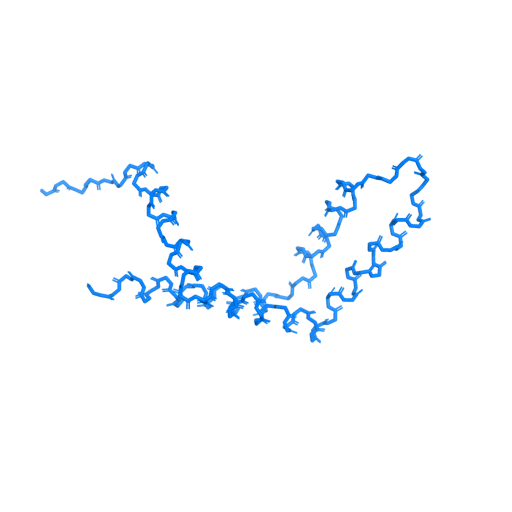E A C 1
ATOM 723 O O . ILE A 1 92 ? -8.452 -3.577 9.378 1.00 95.12 92 ILE A O 1
ATOM 727 N N . GLN A 1 93 ? -7.759 -5.551 8.577 1.00 95.00 93 GLN A N 1
ATOM 728 C CA . GLN A 1 93 ? -8.710 -6.370 9.336 1.00 95.00 93 GLN A CA 1
ATOM 729 C C . GLN A 1 93 ? -8.570 -6.148 10.839 1.00 95.00 93 GLN A C 1
ATOM 731 O O . GLN A 1 93 ? -9.561 -5.852 11.492 1.00 95.00 93 GLN A O 1
ATOM 736 N N . LYS A 1 94 ? -7.343 -6.164 11.364 1.00 94.44 94 LYS A N 1
ATOM 737 C CA . LYS A 1 94 ? -7.077 -5.876 12.776 1.00 94.44 94 LYS A CA 1
ATOM 738 C C . LYS A 1 94 ? -7.573 -4.489 13.193 1.00 94.44 94 LYS A C 1
ATOM 740 O O . LYS A 1 94 ? -8.098 -4.328 14.293 1.00 94.44 94 LYS A O 1
ATOM 745 N N . PHE A 1 95 ? -7.408 -3.479 12.335 1.00 93.88 95 PHE A N 1
ATOM 746 C CA . PHE A 1 95 ? -7.985 -2.164 12.599 1.00 93.88 95 PHE A CA 1
ATOM 747 C C . PHE A 1 95 ? -9.511 -2.250 12.650 1.00 93.88 95 PHE A C 1
ATOM 749 O O . PHE A 1 95 ? -10.104 -1.810 13.630 1.00 93.88 95 PHE A O 1
ATOM 756 N N . LEU A 1 96 ? -10.141 -2.850 11.640 1.00 92.38 96 LEU A N 1
ATOM 757 C CA . LEU A 1 96 ? -11.595 -2.988 11.576 1.00 92.38 96 LEU A CA 1
ATOM 758 C C . LEU A 1 96 ? -12.161 -3.741 12.787 1.00 92.38 96 LEU A C 1
ATOM 760 O O . LEU A 1 96 ? -13.130 -3.278 13.371 1.00 92.38 96 LEU A O 1
ATOM 764 N N . GLU A 1 97 ? -11.529 -4.833 13.214 1.00 92.56 97 GLU A N 1
ATOM 765 C CA . GLU A 1 97 ? -11.894 -5.586 14.422 1.00 92.56 97 GLU A CA 1
ATOM 766 C C . GLU A 1 97 ? -11.872 -4.691 15.669 1.00 92.56 97 GLU A C 1
ATOM 768 O O . GLU A 1 97 ? -12.824 -4.686 16.443 1.00 92.56 97 GLU A O 1
ATOM 773 N N . SER A 1 98 ? -10.855 -3.832 15.809 1.00 90.50 98 SER A N 1
ATOM 774 C CA . SER A 1 98 ? -10.788 -2.867 16.918 1.00 90.50 98 SER A CA 1
ATOM 775 C C . SER A 1 98 ? -11.825 -1.743 16.845 1.00 90.50 98 SER A C 1
ATOM 777 O O . SER A 1 98 ? -12.039 -1.050 17.834 1.00 90.50 98 SER A O 1
ATOM 779 N N . GLN A 1 99 ? -12.459 -1.532 15.686 1.00 85.81 99 GL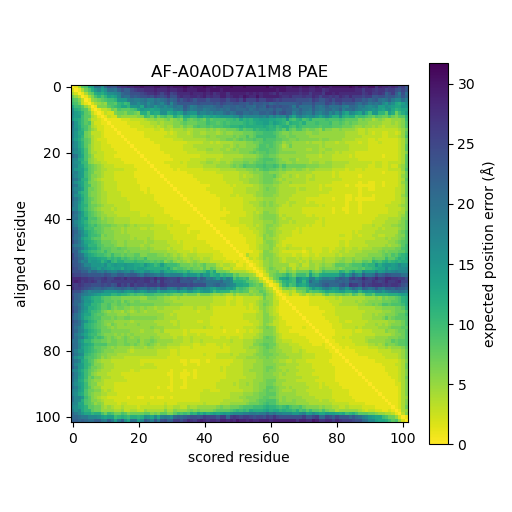N A N 1
ATOM 780 C CA . GLN A 1 99 ? -13.584 -0.602 15.557 1.00 85.81 99 GLN A CA 1
ATOM 781 C C . GLN A 1 99 ? -14.925 -1.244 15.941 1.00 85.81 99 GLN A C 1
ATOM 783 O O . GLN A 1 99 ? -15.922 -0.527 16.023 1.00 85.81 99 GLN A O 1
ATOM 788 N N . VAL A 1 100 ? -14.957 -2.571 16.125 1.00 79.50 100 VAL A N 1
ATOM 789 C CA . VAL A 1 100 ? -16.180 -3.369 16.306 1.00 79.50 100 VAL A CA 1
ATOM 790 C C . VAL A 1 100 ? -16.286 -3.987 17.719 1.00 79.50 100 VAL A C 1
ATOM 792 O O . VAL A 1 100 ? -17.348 -4.490 18.067 1.00 79.50 100 VAL A O 1
ATOM 795 N N . GLU A 1 101 ? -15.265 -3.875 18.580 1.00 61.25 101 GLU A N 1
ATOM 796 C CA . GLU A 1 101 ? -15.345 -4.232 20.015 1.00 61.25 101 GLU A CA 1
ATOM 797 C C . GLU A 1 101 ? -15.349 -2.953 20.890 1.00 61.25 101 GLU A C 1
ATOM 799 O O . GLU A 1 101 ? -14.416 -2.156 20.798 1.00 61.25 101 GLU A O 1
ATOM 804 N N . ALA A 1 102 ? -16.338 -2.649 21.746 1.00 45.84 102 ALA A N 1
ATOM 805 C CA . ALA A 1 102 ? -17.486 -3.402 22.282 1.00 45.84 102 ALA A CA 1
ATOM 806 C C . ALA A 1 102 ? -18.804 -2.607 22.199 1.00 45.84 102 ALA A C 1
ATOM 808 O O . ALA A 1 102 ? -18.750 -1.358 22.304 1.00 45.84 102 ALA A O 1
#

Sequence (102 aa):
MAHMSPSSTDVETLYVELLKRLIETGEWDRIRARLTIKLNEAGILDQMKCRGGEKASVCDIPLSFRNVYDDLRSFAEATIPLSIEREIVASIQKFLESQVEA

Secondary structure (DSSP, 8-state):
----PPPHHHHHHHHHHHHHHHHHTTHHHHHHHHHHHHHHHTTHHHHHHHHHHHHHHHSPSS--HHHHHHHHHHHHHHHS-HHHHHHHHHHHHHHHHHTT--

Organism: NCBI:txid1128425

Foldseek 3Di:
DDPDDDDPVNVVVVVVVLVVCCVVVCVVVVLVVLLVVVCVVLVNVVVLVVQLVVLCVPDDPDDDPVVSVVVSVVVCVVRDDPVSVVVSVVSSVVSVVVVVDD

Solvent-accessible surface area (backbone atoms only — not comparable to full-atom values): 5991 Å² total; per-residue (Å²): 137,84,84,75,74,80,51,74,68,56,54,53,51,50,51,52,52,53,52,47,49,34,52,76,71,44,52,45,58,53,52,52,49,54,50,51,52,51,37,48,76,71,45,47,55,57,52,50,50,51,52,52,50,52,52,64,71,68,47,70,85,76,80,50,66,65,66,52,48,56,49,51,50,55,48,45,73,73,61,61,52,67,69,60,53,52,53,53,51,50,53,51,48,54,51,53,53,62,74,69,66,130

InterPro domains:
  IPR018783 Transcription factor, enhancer of yellow 2 [PF10163] (19-96)
  IPR038212 Transcription factor EnY2 superfamily [G3DSA:1.10.246.140] (8-102)

Mean predicted aligned error: 7.28 Å

Radius of gyration: 18.89 Å; Cα contacts (8 Å, |Δi|>4): 35; chains: 1; bounding box: 50×24×52 Å

pLDDT: mean 87.44, std 12.99, range [38.06, 97.69]